Protein AF-A0AAV1ZLU1-F1 (afdb_monomer)

Secondary structure (DSSP, 8-state):
-HHHHHHHHHHHHHHHHHHTT-----S-BSSGGGS-TTEEEEESSHHHHHS-BEEEEPBPTT-B--TT---BGGGTSBEESSPPBPTTEEEEE---S---TTSGGG-EEEEE----------------------------------------------------------

pLDDT: mean 72.56, std 19.14, range [39.25, 94.88]

Nearest PDB structures (foldseek):
  1imt-assembly1_A  TM=7.183E-01  e=1.655E-03  Dendraspis polylepis polylepis

Radius of gyration: 26.95 Å; Cα contacts (8 Å, |Δi|>4): 194; chains: 1; bounding box: 64×64×70 Å

Sequence (170 aa):
MKLVILWAFFTAYVAMVSCRGFSRRSGRCGSADDCADDECCVARNNLQLVGRGRCRRLSSFGEHCNPEDLAVEVYGGKYVRSCPCRSGLSCENIGRIRQSSLRNAWSQRCVRGTTTSISTTTSTTSTPTTTSTASTTTTTSTASTPTSLRTTTTTNPPTTVNPTPVDPQE

Solvent-accessible surface area (backbone atoms only — not comparable to full-atom values): 11082 Å² total; per-residue (Å²): 113,74,68,60,55,56,50,54,52,50,53,52,49,52,51,57,61,60,61,68,76,68,71,63,86,58,65,52,15,68,27,35,87,58,32,55,98,66,29,30,15,29,16,82,45,73,70,25,45,79,43,61,20,26,45,39,63,39,25,47,84,71,33,65,31,55,92,82,46,54,56,39,59,94,43,44,38,28,16,51,70,44,39,60,47,35,93,74,38,33,76,40,74,70,78,82,73,101,68,66,100,82,63,72,76,77,51,21,18,12,39,79,44,89,67,77,78,78,70,80,70,79,72,83,78,85,78,80,92,82,91,83,83,88,81,90,86,89,82,90,81,85,89,81,85,88,87,88,82,83,89,81,89,82,91,77,84,85,86,86,82,85,88,79,89,82,83,84,77,135

Organism: NCBI:txid280406

Foldseek 3Di:
DVVVVVVVVVVVVVVVVVVLQPQDPPQWAQAQSSEDPQWGFEDADPVCLQPIGGTDGAAEFFGWDAPPQFQPVVRRRYTYRHHHHDPQWDFDQPDDDDDDPPPRRGRTGTHRDPDDPPPPCPPPDDDDDDDDDDDDDDDDDDDDDDDDDDDDDDDDDDDDDDDDDDDDDD

Structure (mmCIF, N/CA/C/O backbone):
data_AF-A0AAV1ZLU1-F1
#
_entry.id   AF-A0AAV1ZLU1-F1
#
loop_
_atom_site.group_PDB
_atom_site.id
_atom_site.type_symbol
_atom_site.label_atom_id
_atom_site.label_alt_id
_atom_site.label_comp_id
_atom_site.label_asym_id
_atom_site.label_entity_id
_atom_site.label_seq_id
_atom_site.pdbx_PDB_ins_code
_atom_site.Cartn_x
_atom_site.Cartn_y
_atom_site.Cartn_z
_atom_site.occupancy
_atom_site.B_iso_or_equiv
_atom_site.auth_seq_id
_atom_site.auth_comp_id
_atom_site.auth_asym_id
_atom_site.auth_atom_id
_atom_site.pdbx_PDB_model_num
ATOM 1 N N . MET A 1 1 ? -18.423 -26.815 -36.378 1.00 74.31 1 MET A N 1
ATOM 2 C CA . MET A 1 1 ? -17.318 -25.842 -36.572 1.00 74.31 1 MET A CA 1
ATOM 3 C C . MET A 1 1 ? -17.432 -24.616 -35.657 1.00 74.31 1 MET A C 1
ATOM 5 O O . MET A 1 1 ? -16.481 -24.343 -34.944 1.00 74.31 1 MET A O 1
ATOM 9 N N . LYS A 1 2 ? -18.582 -23.924 -35.574 1.00 81.19 2 LYS A N 1
ATOM 10 C CA . LYS A 1 2 ? -18.762 -22.718 -34.726 1.00 81.19 2 LYS A CA 1
ATOM 11 C C . LYS A 1 2 ? -18.502 -22.927 -33.216 1.00 81.19 2 LYS A C 1
ATOM 13 O O . LYS A 1 2 ? -17.918 -22.063 -32.577 1.00 81.19 2 LYS A O 1
ATOM 18 N N . LEU A 1 3 ? -18.859 -24.093 -32.668 1.00 85.19 3 LEU A N 1
ATOM 19 C CA . LEU A 1 3 ? -18.606 -24.450 -31.259 1.00 85.19 3 LEU A CA 1
ATOM 20 C C . LEU A 1 3 ? -17.114 -24.586 -30.912 1.00 85.19 3 LEU A C 1
ATOM 22 O O . LEU A 1 3 ? -16.707 -24.213 -29.818 1.00 85.19 3 LEU A O 1
ATOM 26 N N . VAL A 1 4 ? -16.296 -25.066 -31.854 1.00 89.75 4 VAL A N 1
ATOM 27 C CA . VAL A 1 4 ? -14.844 -25.230 -31.659 1.00 89.75 4 VAL A CA 1
ATOM 28 C C . VAL A 1 4 ? -14.158 -23.865 -31.563 1.00 89.75 4 VAL A C 1
ATOM 30 O O . VAL A 1 4 ? -13.267 -23.670 -30.744 1.00 89.75 4 VAL A O 1
ATOM 33 N N . ILE A 1 5 ? -14.632 -22.897 -32.353 1.00 89.00 5 ILE A N 1
ATOM 34 C CA . ILE A 1 5 ? -14.120 -21.523 -32.358 1.00 89.00 5 ILE A CA 1
ATOM 35 C C . ILE A 1 5 ? -14.411 -20.836 -31.015 1.00 89.00 5 ILE A C 1
ATOM 37 O O . ILE A 1 5 ? -13.510 -20.250 -30.423 1.00 89.00 5 ILE A O 1
ATOM 41 N N . LEU A 1 6 ? -15.635 -20.960 -30.490 1.00 92.12 6 LEU A N 1
ATOM 42 C CA . LEU A 1 6 ? -15.998 -20.381 -29.188 1.00 92.12 6 LEU A CA 1
ATOM 43 C C . LEU A 1 6 ? -15.188 -20.984 -28.032 1.00 92.12 6 LEU A C 1
ATOM 45 O O . LEU A 1 6 ? -14.752 -20.250 -27.147 1.00 92.12 6 LEU A O 1
ATOM 49 N N . TRP A 1 7 ? -14.929 -22.294 -28.068 1.00 93.94 7 TRP A N 1
ATOM 50 C CA . TRP A 1 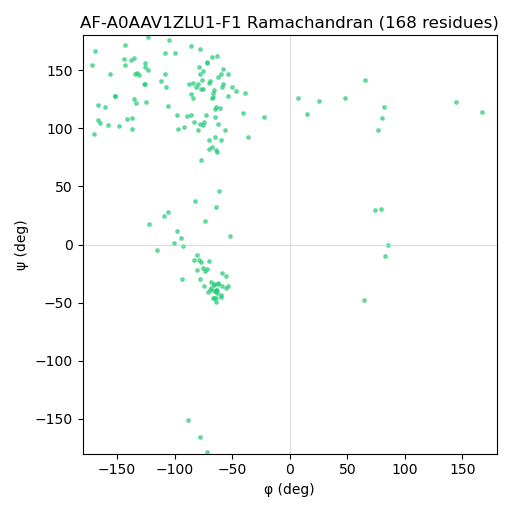7 ? -14.086 -22.957 -27.072 1.00 93.94 7 TRP A CA 1
ATOM 51 C C . TRP A 1 7 ? -12.643 -22.448 -27.089 1.00 93.94 7 TRP A C 1
ATOM 53 O O . TRP A 1 7 ? -12.084 -22.196 -26.026 1.00 93.94 7 TRP A O 1
ATOM 63 N N . ALA A 1 8 ? -12.059 -22.233 -28.271 1.00 93.12 8 ALA A N 1
ATOM 64 C CA . ALA A 1 8 ? -10.704 -21.698 -28.393 1.00 93.12 8 ALA A CA 1
ATOM 65 C C . ALA A 1 8 ? -10.577 -20.268 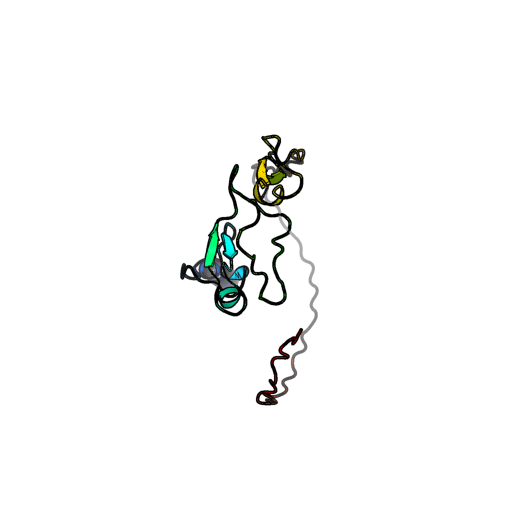-27.834 1.00 93.12 8 ALA A C 1
ATOM 67 O O . ALA A 1 8 ? -9.598 -19.946 -27.164 1.00 93.12 8 ALA A O 1
ATOM 68 N N . PHE A 1 9 ? -11.578 -19.410 -28.059 1.00 93.38 9 PHE A N 1
ATOM 69 C CA . PHE A 1 9 ? -11.581 -18.062 -27.482 1.00 93.38 9 PHE A CA 1
ATOM 70 C C . PHE A 1 9 ? -11.775 -18.077 -25.967 1.00 93.38 9 PHE A C 1
ATOM 72 O O . PHE A 1 9 ? -11.115 -17.314 -25.265 1.00 93.38 9 PHE A O 1
ATOM 79 N N . PHE A 1 10 ? -12.637 -18.956 -25.453 1.00 92.31 10 PHE A N 1
ATOM 80 C CA . PHE A 1 10 ? -12.857 -19.079 -24.016 1.00 92.31 10 PHE A CA 1
ATOM 81 C C . PHE A 1 10 ? -11.595 -19.558 -23.289 1.00 92.31 10 PHE A C 1
ATOM 83 O O . PHE A 1 10 ? -11.199 -18.958 -22.293 1.00 92.31 10 PHE A O 1
ATOM 90 N N . THR A 1 11 ? -10.909 -20.581 -23.807 1.00 92.12 11 THR A N 1
ATOM 91 C CA . THR A 1 11 ? -9.663 -21.072 -23.198 1.00 92.12 11 THR A CA 1
ATOM 92 C C . THR A 1 11 ? -8.545 -20.034 -23.272 1.00 92.12 11 THR A C 1
ATOM 94 O O . THR A 1 11 ? -7.842 -19.836 -22.282 1.00 92.12 11 THR A O 1
ATOM 97 N N . ALA A 1 12 ? -8.420 -19.308 -24.388 1.00 90.38 12 ALA A N 1
ATOM 98 C CA . ALA A 1 12 ? -7.471 -18.202 -24.513 1.00 90.38 12 ALA A CA 1
ATOM 99 C C . ALA A 1 12 ? -7.786 -17.049 -23.542 1.00 90.38 12 ALA A C 1
ATOM 101 O O . ALA A 1 12 ? -6.873 -16.490 -22.934 1.00 90.38 12 ALA A O 1
ATOM 102 N N . TYR A 1 13 ? -9.067 -16.715 -23.355 1.00 92.81 13 TYR A N 1
ATOM 103 C CA . TYR A 1 13 ? -9.502 -15.693 -22.403 1.00 92.81 13 TYR A CA 1
ATOM 104 C C . TYR A 1 13 ? -9.178 -16.094 -20.961 1.00 92.81 13 TYR A C 1
ATOM 106 O O . TYR A 1 13 ? -8.544 -15.321 -20.246 1.00 92.81 13 TYR A O 1
ATOM 114 N N . VAL A 1 14 ? -9.531 -17.318 -20.550 1.00 88.31 14 VAL A N 1
ATOM 115 C CA . VAL A 1 14 ? -9.219 -17.827 -19.205 1.00 88.31 14 VAL A CA 1
ATOM 116 C C . VAL A 1 14 ? -7.707 -17.841 -18.975 1.00 88.31 14 VAL A C 1
ATOM 118 O O . VAL A 1 14 ? -7.257 -17.323 -17.959 1.00 88.31 14 VAL A O 1
ATOM 121 N N . ALA A 1 15 ? -6.910 -18.320 -19.937 1.00 85.19 15 ALA A N 1
ATOM 122 C CA . ALA A 1 15 ? -5.451 -18.294 -19.834 1.00 85.19 15 ALA A CA 1
ATOM 123 C C . ALA A 1 15 ? -4.900 -16.862 -19.676 1.00 85.19 15 ALA A C 1
ATOM 125 O O . ALA A 1 15 ? -4.055 -16.619 -18.816 1.00 85.19 15 ALA A O 1
ATOM 126 N N . MET A 1 16 ? -5.412 -15.889 -20.440 1.00 78.69 16 MET A N 1
ATOM 127 C CA . MET A 1 16 ? -5.001 -14.486 -20.307 1.00 78.69 16 MET A CA 1
ATOM 128 C C . MET A 1 16 ? -5.403 -13.855 -18.969 1.00 78.69 16 MET A C 1
ATOM 130 O O . MET A 1 16 ? -4.652 -13.032 -18.442 1.00 78.69 16 MET A O 1
ATOM 134 N N . VAL A 1 17 ? -6.558 -14.219 -18.407 1.00 76.25 17 VAL A N 1
ATOM 135 C CA . VAL A 1 17 ? -6.990 -13.744 -17.083 1.00 76.25 17 VAL A CA 1
ATOM 136 C C . VAL A 1 17 ? -6.143 -14.387 -15.980 1.00 76.25 17 VAL A C 1
ATOM 138 O O . VAL A 1 17 ? -5.689 -13.694 -15.073 1.00 76.25 17 VAL A O 1
ATOM 141 N N . SER A 1 18 ? -5.831 -15.680 -16.088 1.00 69.69 18 SER A N 1
ATOM 142 C CA . SER A 1 18 ? -5.001 -16.394 -15.110 1.00 69.69 18 SER A CA 1
ATOM 143 C C . SER A 1 18 ? -3.535 -15.946 -15.115 1.00 69.69 18 SER A C 1
ATOM 145 O O . SER A 1 18 ? -2.897 -15.926 -14.064 1.00 69.69 18 SER A O 1
ATOM 147 N N . CYS A 1 19 ? -2.988 -15.539 -16.265 1.00 60.16 19 CYS A N 1
ATOM 148 C CA . CYS A 1 19 ? -1.604 -15.064 -16.349 1.00 60.16 19 CYS A CA 1
ATOM 149 C C . CYS A 1 19 ? -1.397 -13.633 -15.824 1.00 60.16 19 CYS A C 1
ATOM 151 O O . CYS A 1 19 ? -0.256 -13.256 -15.561 1.00 60.16 19 CYS A O 1
ATOM 153 N N . ARG A 1 20 ? -2.460 -12.841 -15.626 1.00 60.44 20 ARG A N 1
ATOM 154 C CA . ARG A 1 20 ? -2.343 -11.473 -15.090 1.00 60.44 20 ARG A CA 1
ATOM 155 C C . ARG A 1 20 ? -2.077 -11.412 -13.579 1.00 60.44 20 ARG A C 1
ATOM 157 O O . ARG A 1 20 ? -1.546 -10.412 -13.118 1.00 60.44 20 ARG A O 1
ATOM 164 N N . GLY A 1 21 ? -2.367 -12.475 -12.824 1.00 54.50 21 GLY A N 1
ATOM 165 C CA . GLY A 1 21 ? -2.209 -12.505 -11.359 1.00 54.50 21 GLY A CA 1
ATOM 166 C C . GLY A 1 21 ? -0.872 -13.047 -10.836 1.00 54.50 21 GLY A C 1
ATOM 167 O O . GLY A 1 21 ? -0.671 -13.107 -9.627 1.00 54.50 21 GLY A O 1
ATOM 168 N N . PHE A 1 22 ? 0.049 -13.474 -11.710 1.00 52.84 22 PHE A N 1
ATOM 169 C CA . PHE A 1 22 ? 1.313 -14.115 -11.307 1.00 52.84 22 PHE A CA 1
ATOM 170 C C . PHE A 1 22 ? 2.540 -13.200 -11.475 1.00 52.84 22 PHE A C 1
ATOM 172 O O . PHE A 1 22 ? 3.665 -13.669 -11.683 1.00 52.84 22 PHE A O 1
ATOM 179 N N . SER A 1 23 ? 2.345 -11.880 -11.381 1.00 52.31 23 SER A N 1
ATOM 180 C CA . SER A 1 23 ? 3.451 -10.922 -11.298 1.00 52.31 23 SER A CA 1
ATOM 181 C C . SER A 1 23 ? 4.146 -11.046 -9.942 1.00 52.31 23 SER A C 1
ATOM 183 O O . SER A 1 23 ? 3.770 -10.466 -8.935 1.00 52.31 23 SER A O 1
ATOM 185 N N . ARG A 1 24 ? 5.148 -11.927 -9.941 1.00 54.34 24 ARG A N 1
ATOM 186 C CA . ARG A 1 24 ? 6.359 -11.975 -9.115 1.00 54.34 24 ARG A CA 1
ATOM 187 C C . ARG A 1 24 ? 6.355 -11.080 -7.868 1.00 54.34 24 ARG A C 1
ATOM 189 O O . ARG A 1 24 ? 6.593 -9.881 -7.949 1.00 54.34 24 ARG A O 1
ATOM 196 N N . ARG A 1 25 ? 6.331 -11.743 -6.704 1.00 61.03 25 ARG A N 1
ATOM 197 C CA . ARG A 1 25 ? 6.714 -11.234 -5.371 1.00 61.03 25 ARG A CA 1
ATOM 198 C C . ARG A 1 25 ? 8.189 -10.802 -5.286 1.00 61.03 25 ARG A C 1
ATOM 200 O O . ARG A 1 25 ? 8.896 -11.157 -4.342 1.00 61.03 25 ARG A O 1
ATOM 207 N N . SER A 1 26 ? 8.718 -10.048 -6.247 1.00 64.56 26 SER A N 1
ATOM 208 C CA . SER A 1 26 ? 9.821 -9.166 -5.895 1.00 64.56 26 SER A CA 1
ATOM 209 C C . SER A 1 26 ? 9.191 -8.175 -4.936 1.00 64.56 26 SER A C 1
ATOM 211 O O . SER A 1 26 ? 8.343 -7.413 -5.369 1.00 64.56 26 SER A O 1
ATOM 213 N N . GLY A 1 27 ? 9.51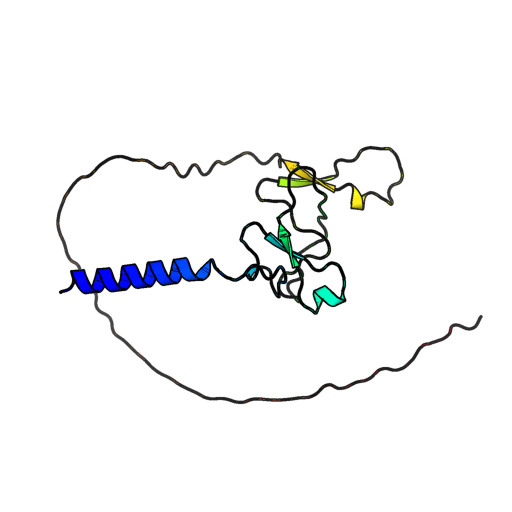7 -8.212 -3.643 1.00 84.38 27 GLY A N 1
ATOM 214 C CA . GLY A 1 27 ? 8.955 -7.303 -2.631 1.00 84.38 27 GLY A CA 1
ATOM 215 C C . GLY A 1 27 ? 9.324 -5.826 -2.844 1.00 84.38 27 GLY A C 1
ATOM 216 O O . GLY A 1 27 ? 9.537 -5.101 -1.877 1.00 84.38 27 GLY A O 1
ATOM 217 N N . ARG A 1 28 ? 9.488 -5.401 -4.101 1.00 93.00 28 ARG A N 1
ATOM 218 C CA . ARG A 1 28 ? 9.771 -4.072 -4.606 1.00 93.00 28 ARG A CA 1
ATOM 219 C C . ARG A 1 28 ? 8.715 -3.697 -5.641 1.00 93.00 28 ARG A C 1
ATOM 221 O O . ARG A 1 28 ? 8.427 -4.500 -6.519 1.00 93.00 28 ARG A O 1
ATOM 228 N N . CYS A 1 29 ? 8.260 -2.458 -5.592 1.00 93.38 29 CYS A N 1
ATOM 229 C CA . CYS A 1 29 ? 7.233 -1.912 -6.477 1.00 93.38 29 CYS A CA 1
ATOM 230 C C . CYS A 1 29 ? 7.689 -0.575 -7.066 1.00 93.38 29 CYS A C 1
ATOM 232 O O . CYS A 1 29 ? 8.441 0.171 -6.432 1.00 93.38 29 CYS A O 1
ATOM 234 N N . GLY A 1 30 ? 7.293 -0.294 -8.303 1.00 92.31 30 GLY A N 1
ATOM 235 C CA . GLY A 1 30 ? 7.400 1.026 -8.922 1.00 92.31 30 GLY A CA 1
ATOM 236 C C . GLY A 1 30 ? 6.120 1.843 -8.747 1.00 92.31 30 GLY A C 1
ATOM 237 O O . GLY A 1 30 ? 6.207 3.060 -8.630 1.00 92.31 30 GLY A O 1
ATOM 238 N N . SER A 1 31 ? 4.979 1.166 -8.665 1.00 91.88 31 SER A N 1
ATOM 239 C CA . SER A 1 31 ? 3.631 1.721 -8.543 1.00 91.88 31 SER A CA 1
ATOM 240 C C . SER A 1 31 ? 2.760 0.856 -7.624 1.00 91.88 31 SER A C 1
ATOM 242 O O . SER A 1 31 ? 3.180 -0.229 -7.211 1.00 91.88 31 SER A O 1
ATOM 244 N N . ALA A 1 32 ? 1.561 1.331 -7.280 1.00 90.00 32 ALA A N 1
ATOM 245 C CA . ALA A 1 32 ? 0.590 0.538 -6.521 1.00 90.00 32 ALA A CA 1
ATOM 246 C C . ALA A 1 32 ? 0.146 -0.735 -7.272 1.00 90.00 32 ALA A C 1
ATOM 248 O O . ALA A 1 32 ? -0.019 -1.773 -6.637 1.00 90.00 32 ALA A O 1
ATOM 249 N N . ASP A 1 33 ? 0.071 -0.684 -8.606 1.00 89.94 33 ASP A N 1
ATOM 250 C CA . ASP A 1 33 ? -0.377 -1.795 -9.466 1.00 89.94 33 ASP A CA 1
ATOM 251 C C . ASP A 1 33 ? 0.618 -2.968 -9.533 1.00 89.94 33 ASP A C 1
ATOM 253 O O . ASP A 1 33 ? 0.287 -4.057 -10.000 1.00 89.94 33 ASP A O 1
ATOM 257 N N . ASP A 1 34 ? 1.856 -2.758 -9.072 1.00 91.38 34 ASP A N 1
ATOM 258 C CA . ASP A 1 34 ? 2.868 -3.816 -8.984 1.00 91.38 34 ASP A CA 1
ATOM 259 C C . ASP A 1 34 ? 2.662 -4.733 -7.764 1.00 91.38 34 ASP A C 1
ATOM 261 O O . ASP A 1 34 ? 3.326 -5.768 -7.652 1.00 91.38 34 ASP A O 1
ATOM 265 N N . CYS A 1 35 ? 1.814 -4.327 -6.818 1.00 91.69 35 CYS A N 1
ATOM 266 C CA . CYS A 1 35 ? 1.528 -5.062 -5.591 1.00 91.69 35 CYS A CA 1
ATOM 267 C C . CYS A 1 35 ? 0.212 -5.847 -5.702 1.00 91.69 35 CYS A C 1
ATOM 269 O O . CYS A 1 35 ? -0.586 -5.628 -6.607 1.00 91.69 35 CYS A O 1
ATOM 271 N N . ALA A 1 36 ? -0.005 -6.795 -4.788 1.00 90.94 36 ALA A N 1
ATOM 272 C CA . ALA A 1 36 ? -1.276 -7.516 -4.714 1.00 90.94 36 ALA A CA 1
ATOM 273 C C . ALA A 1 36 ? -2.430 -6.591 -4.283 1.00 90.94 36 ALA A C 1
ATOM 275 O O . ALA A 1 36 ? -2.193 -5.556 -3.664 1.00 90.94 36 ALA A O 1
ATOM 276 N N . ASP A 1 37 ? -3.678 -7.004 -4.532 1.00 88.88 37 ASP A N 1
ATOM 277 C CA . ASP A 1 37 ? -4.882 -6.231 -4.172 1.00 88.88 37 ASP A CA 1
ATOM 278 C C . ASP A 1 37 ? -4.988 -5.931 -2.661 1.00 88.88 37 ASP A C 1
ATOM 280 O O . ASP A 1 37 ? -5.656 -4.983 -2.247 1.00 88.88 37 ASP A O 1
ATOM 284 N N . ASP A 1 38 ? -4.347 -6.747 -1.816 1.00 91.06 38 ASP A N 1
ATOM 285 C CA . ASP A 1 38 ? -4.279 -6.570 -0.364 1.00 91.06 38 ASP A CA 1
ATOM 286 C C . ASP A 1 38 ? -2.977 -5.895 0.123 1.00 91.06 38 ASP A C 1
ATOM 288 O O . ASP A 1 38 ? -2.691 -5.854 1.328 1.00 91.06 38 ASP A O 1
ATOM 292 N N . GLU A 1 39 ? -2.192 -5.339 -0.799 1.00 93.50 39 GLU A N 1
ATOM 293 C CA . GLU A 1 39 ? -0.915 -4.683 -0.552 1.00 93.50 39 GLU A CA 1
ATOM 294 C C . GLU A 1 39 ? -0.878 -3.259 -1.133 1.00 93.50 39 GLU A C 1
ATOM 296 O O . GLU A 1 39 ? -1.602 -2.899 -2.051 1.00 93.50 39 GLU A O 1
ATOM 301 N N . CYS A 1 40 ? -0.012 -2.415 -0.579 1.00 93.06 40 CYS A N 1
ATOM 302 C CA . CYS A 1 40 ? 0.265 -1.075 -1.061 1.00 93.06 40 CYS A CA 1
ATOM 303 C C . CYS A 1 40 ? 1.770 -0.891 -1.292 1.00 93.06 40 CYS A C 1
ATOM 305 O O . CYS A 1 40 ? 2.610 -1.519 -0.632 1.00 93.06 40 CYS A O 1
ATOM 307 N N . CYS A 1 41 ? 2.128 0.000 -2.216 1.00 94.88 41 CYS A N 1
ATOM 308 C CA . CYS A 1 41 ? 3.521 0.334 -2.478 1.00 94.88 41 CYS A CA 1
ATOM 309 C C . CYS A 1 41 ? 4.012 1.435 -1.527 1.00 94.88 41 CYS A C 1
ATOM 311 O O . CYS A 1 41 ? 3.595 2.587 -1.640 1.00 94.88 41 CYS A O 1
ATOM 313 N N . VAL A 1 42 ? 4.924 1.098 -0.608 1.00 94.31 42 VAL A N 1
ATOM 314 C CA . VAL A 1 42 ? 5.439 2.032 0.408 1.00 94.31 42 VAL A CA 1
ATOM 315 C C . VAL A 1 42 ? 6.876 2.453 0.115 1.00 94.31 42 VAL A C 1
ATOM 317 O O . VAL A 1 42 ? 7.751 1.616 -0.135 1.00 94.31 42 VAL A O 1
ATOM 320 N N . ALA A 1 43 ? 7.145 3.749 0.253 1.00 93.75 43 ALA A N 1
ATOM 321 C CA . ALA A 1 43 ? 8.484 4.318 0.334 1.00 93.75 43 ALA A CA 1
ATOM 322 C C . ALA A 1 43 ? 8.787 4.750 1.778 1.00 93.75 43 ALA A C 1
ATOM 324 O O . ALA A 1 43 ? 8.109 5.604 2.348 1.00 93.75 43 ALA A O 1
ATOM 325 N N . ARG A 1 44 ? 9.826 4.173 2.395 1.00 89.75 44 ARG A N 1
ATOM 326 C CA . ARG A 1 44 ? 10.234 4.548 3.764 1.00 89.75 44 ARG A CA 1
ATOM 327 C C . ARG A 1 44 ? 11.012 5.861 3.822 1.00 89.75 44 ARG A C 1
ATOM 329 O O . ARG A 1 44 ? 10.960 6.562 4.829 1.00 89.75 44 ARG A O 1
ATOM 336 N N . ASN A 1 45 ? 11.741 6.173 2.754 1.00 90.12 45 ASN A N 1
ATOM 337 C CA . ASN A 1 45 ? 12.659 7.304 2.675 1.00 90.12 45 ASN A CA 1
ATOM 338 C C . ASN A 1 45 ? 12.494 7.990 1.309 1.00 90.12 45 ASN A C 1
ATOM 340 O O . ASN A 1 45 ? 12.099 7.334 0.344 1.00 90.12 45 ASN A O 1
ATOM 344 N N . ASN A 1 46 ? 12.905 9.257 1.191 1.00 88.12 46 ASN A N 1
ATOM 345 C CA . ASN A 1 46 ? 12.832 10.029 -0.063 1.00 88.12 46 ASN A CA 1
ATOM 346 C C . ASN A 1 46 ? 13.512 9.321 -1.248 1.00 88.12 46 ASN A C 1
ATOM 348 O O . ASN A 1 46 ? 13.001 9.337 -2.363 1.00 88.12 46 ASN A O 1
ATOM 352 N N . LEU A 1 47 ? 14.612 8.602 -0.996 1.00 89.88 47 LEU A N 1
ATOM 353 C CA . LEU A 1 47 ? 15.301 7.818 -2.025 1.00 89.88 47 LEU A CA 1
ATOM 354 C C . LEU A 1 47 ? 14.424 6.693 -2.611 1.00 89.88 47 LEU A C 1
ATOM 356 O O . LEU A 1 47 ? 14.514 6.387 -3.795 1.00 89.88 47 LEU A O 1
ATOM 360 N N . GLN A 1 48 ? 13.555 6.081 -1.799 1.00 90.81 48 GLN A N 1
ATOM 361 C CA . GLN A 1 48 ? 12.609 5.052 -2.258 1.00 90.81 48 GLN A CA 1
ATOM 362 C C . GLN A 1 48 ? 11.374 5.651 -2.931 1.00 90.81 48 GLN A C 1
ATOM 364 O O . GLN A 1 48 ? 10.720 4.962 -3.710 1.00 90.81 48 GLN A O 1
ATOM 369 N N . LEU A 1 49 ? 11.067 6.917 -2.641 1.00 87.81 49 LEU A N 1
ATOM 370 C CA . LEU A 1 49 ? 9.970 7.639 -3.274 1.00 87.81 49 LEU A CA 1
ATOM 371 C C . LEU A 1 49 ? 10.279 7.852 -4.764 1.00 87.81 49 LEU A C 1
ATOM 373 O O . LEU A 1 49 ? 9.469 7.501 -5.620 1.00 87.81 49 LEU A O 1
ATOM 377 N N . VAL A 1 50 ? 11.510 8.284 -5.061 1.00 89.31 50 VAL A N 1
ATOM 378 C CA . VAL A 1 50 ? 12.039 8.405 -6.431 1.00 89.31 50 VAL A CA 1
ATOM 379 C C . VAL A 1 50 ? 12.382 7.032 -7.035 1.00 89.31 50 VAL A C 1
ATOM 381 O O . VAL A 1 50 ? 12.190 6.806 -8.225 1.00 89.31 50 VAL A O 1
ATOM 384 N N . GLY A 1 51 ? 12.879 6.096 -6.219 1.00 91.25 51 GLY A N 1
ATOM 385 C CA . GLY A 1 51 ? 13.274 4.748 -6.642 1.00 91.25 51 GLY A CA 1
ATOM 386 C C . GLY A 1 51 ? 12.147 3.710 -6.606 1.00 91.25 51 GLY A C 1
ATOM 387 O O . GLY A 1 51 ? 10.970 4.023 -6.753 1.00 91.25 51 GLY A O 1
ATOM 388 N N . ARG A 1 52 ? 12.498 2.433 -6.394 1.00 92.62 52 ARG A N 1
ATOM 389 C CA . ARG A 1 52 ? 11.503 1.377 -6.135 1.00 92.62 52 ARG A CA 1
ATOM 390 C C . ARG A 1 52 ? 11.148 1.327 -4.648 1.00 92.62 52 ARG A C 1
ATOM 392 O O . ARG A 1 52 ? 12.043 1.244 -3.803 1.00 92.62 52 ARG A O 1
ATOM 399 N N . GLY A 1 53 ? 9.852 1.336 -4.353 1.00 94.31 53 GLY A N 1
ATOM 400 C CA . GLY A 1 53 ? 9.297 1.098 -3.024 1.00 94.31 53 GLY A CA 1
ATOM 401 C C . GLY A 1 53 ? 9.280 -0.389 -2.677 1.00 94.31 53 GLY A C 1
ATOM 402 O O . GLY A 1 53 ? 9.917 -1.203 -3.351 1.00 94.31 53 GLY A O 1
ATOM 403 N N . ARG A 1 54 ? 8.542 -0.754 -1.627 1.00 94.19 54 ARG A N 1
ATOM 404 C CA . ARG A 1 54 ? 8.243 -2.148 -1.272 1.00 94.19 54 ARG A CA 1
ATOM 405 C C . ARG A 1 54 ? 6.746 -2.360 -1.122 1.00 94.19 54 ARG A C 1
ATOM 407 O O . ARG A 1 54 ? 6.090 -1.545 -0.480 1.00 94.19 54 ARG A O 1
ATOM 414 N N . CYS A 1 55 ? 6.253 -3.481 -1.639 1.00 94.31 55 CYS A N 1
ATOM 415 C CA . CYS A 1 55 ? 4.898 -3.919 -1.343 1.00 94.31 55 CYS A CA 1
ATOM 416 C C . CYS A 1 55 ? 4.799 -4.292 0.135 1.00 94.31 55 CYS A C 1
ATOM 418 O O . CYS A 1 55 ? 5.648 -5.011 0.677 1.00 94.31 55 CYS A O 1
ATOM 420 N N . ARG A 1 56 ? 3.785 -3.754 0.801 1.00 93.69 56 ARG A N 1
ATOM 421 C CA . ARG A 1 56 ? 3.407 -4.108 2.164 1.00 93.69 56 ARG A CA 1
ATOM 422 C C . ARG A 1 56 ? 1.915 -4.331 2.219 1.00 93.69 56 ARG A C 1
ATOM 424 O O . ARG A 1 56 ? 1.178 -3.648 1.533 1.00 93.69 56 ARG A O 1
ATOM 431 N N . ARG A 1 57 ? 1.476 -5.240 3.079 1.00 94.25 57 ARG A N 1
ATOM 432 C CA . ARG A 1 57 ? 0.049 -5.448 3.326 1.00 94.25 57 ARG A CA 1
ATOM 433 C C . ARG A 1 57 ? -0.615 -4.180 3.849 1.00 94.25 57 ARG A C 1
ATOM 435 O O . ARG A 1 57 ? 0.018 -3.414 4.580 1.00 94.25 57 ARG A O 1
ATOM 442 N N . LEU A 1 58 ? -1.881 -3.999 3.483 1.00 94.31 58 LEU A N 1
ATOM 443 C CA . LEU A 1 58 ? -2.749 -2.976 4.064 1.00 94.31 58 LEU A CA 1
ATOM 444 C C . LEU A 1 58 ? -2.783 -3.098 5.590 1.00 94.31 58 LEU A C 1
ATOM 446 O O . LEU A 1 58 ? -2.737 -4.203 6.142 1.00 94.31 58 LEU A O 1
ATOM 450 N N . SER A 1 59 ? -2.906 -1.955 6.259 1.00 94.00 59 SER A N 1
ATOM 451 C CA . SER A 1 59 ? -2.866 -1.889 7.715 1.00 94.00 59 SER A CA 1
ATOM 452 C C . SER A 1 59 ? -4.093 -2.584 8.313 1.00 94.00 59 SER A C 1
ATOM 454 O O . SER A 1 59 ? -5.243 -2.314 7.945 1.00 94.00 59 SER A O 1
ATOM 456 N N . SER A 1 60 ? -3.839 -3.525 9.214 1.00 94.38 60 SER A N 1
ATOM 457 C CA . SER A 1 60 ? -4.845 -4.348 9.884 1.00 94.38 60 SER A CA 1
ATOM 458 C C . SER A 1 60 ? -5.417 -3.653 11.120 1.00 94.38 60 SER A C 1
ATOM 460 O O . SER A 1 60 ? -4.924 -2.621 11.570 1.00 94.38 60 SER A O 1
ATOM 462 N N . PHE A 1 61 ? -6.477 -4.222 11.697 1.00 93.88 61 PHE A N 1
ATOM 463 C CA . PHE A 1 61 ? -7.096 -3.688 12.910 1.00 93.88 61 PHE A CA 1
ATOM 464 C C . PHE A 1 61 ? -6.067 -3.502 14.041 1.00 93.88 61 PHE A C 1
ATOM 466 O O . PHE A 1 61 ? -5.336 -4.428 14.388 1.00 93.88 61 PHE A O 1
ATOM 473 N N . GLY A 1 62 ? -6.028 -2.302 14.619 1.00 91.19 62 GLY A N 1
ATOM 474 C CA . GLY A 1 62 ? -5.113 -1.893 15.682 1.00 91.19 62 GLY A CA 1
ATOM 475 C C . GLY A 1 62 ? -3.725 -1.446 15.212 1.00 91.19 62 GLY A C 1
ATOM 476 O O . GLY A 1 62 ? -2.974 -0.895 16.023 1.00 91.19 62 GLY A O 1
ATOM 477 N N . GLU A 1 63 ? -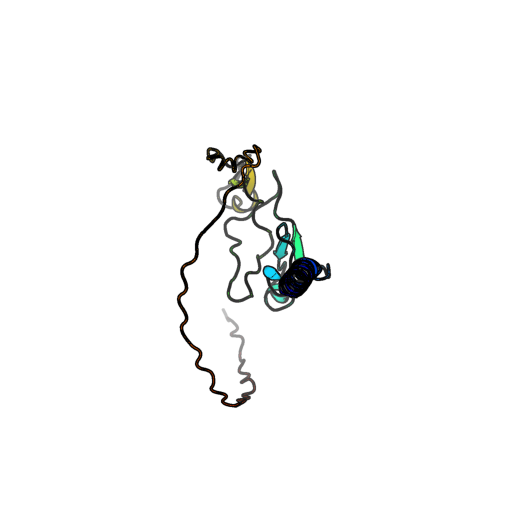3.372 -1.641 13.938 1.00 91.25 63 GLU A N 1
ATOM 478 C CA . GLU A 1 63 ? -2.107 -1.151 13.384 1.00 91.25 63 GLU A CA 1
ATOM 479 C C . GLU A 1 63 ? -2.118 0.367 13.211 1.00 91.25 63 GLU A C 1
ATOM 481 O O . GLU A 1 63 ? -3.177 0.988 13.139 1.00 91.25 63 GLU A O 1
ATOM 486 N N . HIS A 1 64 ? -0.925 0.963 13.175 1.00 89.12 64 HIS A N 1
ATOM 487 C CA . HIS A 1 64 ? -0.776 2.402 12.991 1.00 89.12 64 HIS A CA 1
ATOM 488 C C . HIS A 1 64 ? -1.169 2.800 11.574 1.00 89.12 64 HIS A C 1
ATOM 490 O O . HIS A 1 64 ? -0.826 2.125 10.605 1.00 89.12 64 HIS A O 1
ATOM 496 N N . CYS A 1 65 ? -1.836 3.935 11.474 1.00 89.94 65 CYS A N 1
ATOM 497 C CA . CYS A 1 65 ? -2.182 4.562 10.213 1.00 89.94 65 CYS A CA 1
ATOM 498 C C . CYS A 1 65 ? -1.891 6.056 10.313 1.00 89.94 65 CYS A C 1
ATOM 500 O O . CYS A 1 65 ? -1.765 6.598 11.411 1.00 89.94 65 CYS A O 1
ATOM 502 N N . ASN A 1 66 ? -1.761 6.714 9.168 1.00 86.62 66 ASN A N 1
ATOM 503 C CA . ASN A 1 66 ? -1.574 8.153 9.102 1.00 86.62 66 ASN A CA 1
ATOM 504 C C . ASN A 1 66 ? -2.533 8.708 8.039 1.00 86.62 66 ASN A C 1
ATOM 506 O O . ASN A 1 66 ? -2.460 8.269 6.892 1.00 86.62 66 ASN A O 1
ATOM 510 N N . PRO A 1 67 ? -3.439 9.635 8.382 1.00 77.38 67 PRO A N 1
ATOM 511 C CA . PRO A 1 67 ? -4.401 10.190 7.434 1.00 77.38 67 PRO A CA 1
ATOM 512 C C . PRO A 1 67 ? -3.734 11.125 6.421 1.00 77.38 67 PRO A C 1
ATOM 514 O O . PRO A 1 67 ? -4.284 11.352 5.349 1.00 77.38 67 PRO A O 1
ATOM 517 N N . GLU A 1 68 ? -2.551 11.651 6.748 1.00 76.75 68 GLU A N 1
ATOM 518 C CA . GLU A 1 68 ? -1.771 12.519 5.862 1.00 76.75 68 GLU A CA 1
ATOM 519 C C . GLU A 1 68 ? -0.929 11.733 4.846 1.00 76.75 68 GLU A C 1
ATOM 521 O O . GLU A 1 68 ? -0.436 12.318 3.881 1.00 76.75 68 GLU A O 1
ATOM 526 N N . ASP A 1 69 ? -0.774 10.413 5.025 1.00 76.50 69 ASP A N 1
ATOM 527 C CA . ASP A 1 69 ? -0.066 9.554 4.071 1.00 76.50 69 ASP A CA 1
ATOM 528 C C . ASP A 1 69 ? -0.990 9.282 2.868 1.00 76.50 69 ASP A C 1
ATOM 530 O O . ASP A 1 69 ? -1.544 8.196 2.694 1.00 76.50 69 ASP A O 1
ATOM 534 N N . LEU A 1 70 ? -1.188 10.303 2.034 1.00 77.56 70 LEU A N 1
ATOM 535 C CA . LEU A 1 70 ? -1.869 10.179 0.750 1.00 77.56 70 LEU A CA 1
ATOM 536 C C . LEU A 1 70 ? -0.924 9.562 -0.286 1.00 77.56 70 LEU A C 1
ATOM 538 O O . LEU A 1 70 ? 0.291 9.781 -0.265 1.00 77.56 70 LEU A O 1
ATOM 542 N N . ALA A 1 71 ? -1.495 8.789 -1.210 1.00 81.75 71 ALA A N 1
ATOM 543 C CA . ALA A 1 71 ? -0.759 8.258 -2.346 1.00 81.75 71 ALA A CA 1
ATOM 544 C C . ALA A 1 71 ? -0.213 9.428 -3.172 1.00 81.75 71 ALA A C 1
ATOM 546 O O . ALA A 1 71 ? -0.974 10.233 -3.709 1.00 81.75 71 ALA A O 1
ATOM 547 N N . VAL A 1 72 ? 1.111 9.540 -3.271 1.00 85.25 72 VAL A N 1
ATOM 548 C CA . VAL A 1 72 ? 1.720 10.620 -4.044 1.00 85.25 72 VAL A CA 1
ATOM 549 C C . VAL A 1 72 ? 1.673 10.229 -5.518 1.00 85.25 72 VAL A C 1
ATOM 551 O O . VAL A 1 72 ? 2.510 9.459 -5.995 1.00 85.25 72 VAL A O 1
ATOM 554 N N . GLU A 1 73 ? 0.678 10.746 -6.240 1.00 86.44 73 GLU A N 1
ATOM 555 C CA . GLU A 1 73 ? 0.437 10.434 -7.658 1.00 86.44 73 GLU A CA 1
ATOM 556 C C . GLU A 1 73 ? 1.664 10.714 -8.534 1.00 86.44 73 GLU A C 1
ATOM 558 O O . GLU A 1 73 ? 2.009 9.904 -9.393 1.00 86.44 73 GLU A O 1
ATOM 563 N N . VAL A 1 74 ? 2.403 11.789 -8.228 1.00 86.50 74 VAL A N 1
ATOM 564 C CA . VAL A 1 74 ? 3.653 12.171 -8.915 1.00 86.50 74 VAL A CA 1
ATOM 565 C C . VAL A 1 74 ? 4.695 11.041 -8.902 1.00 86.50 74 VAL A C 1
ATOM 567 O O . VAL A 1 74 ? 5.514 10.946 -9.813 1.00 86.50 74 VAL A O 1
ATOM 570 N N . TYR A 1 75 ? 4.654 10.151 -7.905 1.00 85.38 75 TYR A N 1
ATOM 571 C CA . TYR A 1 75 ? 5.572 9.017 -7.771 1.00 85.38 75 TYR A CA 1
ATOM 572 C C . TYR A 1 75 ? 4.908 7.660 -8.044 1.00 85.38 75 TYR A C 1
ATOM 574 O O . TYR A 1 75 ? 5.387 6.641 -7.544 1.00 85.38 75 TYR A O 1
ATOM 582 N N . GLY A 1 76 ? 3.824 7.628 -8.825 1.00 85.06 76 GLY A N 1
ATOM 583 C CA . GLY A 1 76 ? 3.133 6.388 -9.197 1.00 85.06 76 GLY A CA 1
ATOM 584 C C . GLY A 1 76 ? 2.215 5.844 -8.101 1.00 85.06 76 GLY A C 1
ATOM 585 O O . GLY A 1 76 ? 2.072 4.630 -7.964 1.00 85.06 76 GLY A O 1
ATOM 586 N N . GLY A 1 77 ? 1.645 6.732 -7.279 1.00 88.81 77 GLY A N 1
ATOM 587 C CA . GLY A 1 77 ? 0.685 6.358 -6.236 1.00 88.81 77 GLY A CA 1
ATOM 588 C C . GLY A 1 77 ? 1.326 5.675 -5.025 1.00 88.81 77 GLY A C 1
ATOM 589 O O . GLY A 1 77 ? 0.705 4.837 -4.374 1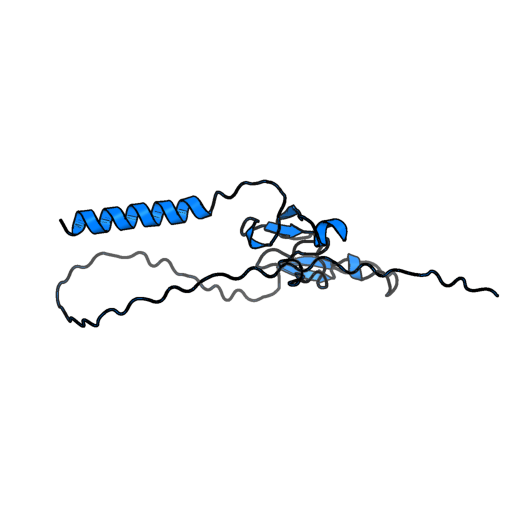.00 88.81 77 GLY A O 1
ATOM 590 N N . LYS A 1 78 ? 2.588 5.999 -4.723 1.00 92.62 78 LYS A N 1
ATOM 591 C CA . LYS A 1 78 ? 3.291 5.444 -3.558 1.00 92.62 78 LYS A CA 1
ATOM 592 C C . LYS A 1 78 ? 2.829 6.105 -2.272 1.00 92.62 78 LYS A C 1
ATOM 594 O O . LYS A 1 78 ? 2.695 7.326 -2.205 1.00 92.62 78 LYS A O 1
ATOM 599 N N . TYR A 1 79 ? 2.711 5.294 -1.231 1.00 92.44 79 TYR A N 1
ATOM 600 C CA . TYR A 1 79 ? 2.470 5.764 0.122 1.00 92.44 79 TYR A CA 1
ATOM 601 C C . TYR A 1 79 ? 3.787 6.070 0.830 1.00 92.44 79 TYR A C 1
ATOM 603 O O . TYR A 1 79 ? 4.773 5.327 0.733 1.00 92.44 79 TYR A O 1
ATOM 611 N N . VAL A 1 80 ? 3.808 7.174 1.566 1.00 90.56 80 VAL A N 1
ATOM 612 C CA . VAL A 1 80 ? 4.939 7.550 2.411 1.00 90.56 80 VAL A CA 1
ATOM 613 C C . VAL A 1 80 ? 4.784 6.807 3.733 1.00 90.56 80 VAL A C 1
ATOM 615 O O . VAL A 1 80 ? 3.748 6.904 4.358 1.00 90.56 80 VAL A O 1
ATOM 618 N N . ARG A 1 81 ? 5.806 6.060 4.168 1.00 86.81 81 ARG A N 1
ATOM 619 C CA . ARG A 1 81 ? 5.898 5.371 5.480 1.00 86.81 81 ARG A CA 1
ATOM 620 C C . ARG A 1 81 ? 4.900 4.241 5.781 1.00 86.81 81 ARG A C 1
ATOM 622 O O . ARG A 1 81 ? 5.372 3.190 6.229 1.00 86.81 81 ARG A O 1
ATOM 629 N N . SER A 1 82 ? 3.599 4.414 5.562 1.00 89.88 82 SER A N 1
ATOM 630 C CA . SER A 1 82 ? 2.554 3.490 6.031 1.00 89.88 82 SER A CA 1
ATOM 631 C C . SER A 1 82 ? 1.532 3.175 4.943 1.00 89.88 82 SER A C 1
ATOM 633 O O . SER A 1 82 ? 1.224 4.026 4.119 1.00 89.88 82 SER A O 1
ATOM 635 N N . CYS A 1 83 ? 0.986 1.955 4.947 1.00 93.00 83 CYS A N 1
ATOM 636 C CA . CYS A 1 83 ? -0.157 1.631 4.095 1.00 93.00 83 CYS A CA 1
ATOM 637 C C . CYS A 1 83 ? -1.461 2.160 4.701 1.00 93.00 83 CYS A C 1
ATOM 639 O O . CYS A 1 83 ? -1.581 2.226 5.933 1.00 93.00 83 CYS A O 1
ATOM 641 N N . PRO A 1 84 ? -2.467 2.463 3.863 1.00 93.25 84 PRO A N 1
ATOM 642 C CA . PRO A 1 84 ? -3.795 2.774 4.358 1.00 93.25 84 PRO A CA 1
ATOM 643 C C . PRO A 1 84 ? -4.397 1.568 5.087 1.00 93.25 84 PRO A C 1
ATOM 645 O O . PRO A 1 84 ? -3.947 0.424 4.947 1.00 93.25 84 PRO A O 1
ATOM 648 N N . CYS A 1 85 ? -5.423 1.835 5.888 1.00 94.00 85 CYS A N 1
ATOM 649 C CA . CYS A 1 85 ? -6.193 0.781 6.528 1.00 94.00 85 CYS A CA 1
ATOM 650 C C . CYS A 1 85 ? -6.880 -0.098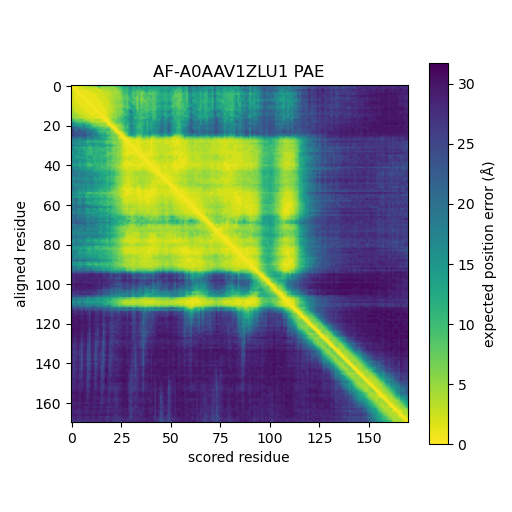 5.479 1.00 94.00 85 CYS A C 1
ATOM 652 O O . CYS A 1 85 ? -7.328 0.384 4.438 1.00 94.00 85 CYS A O 1
ATOM 654 N N . ARG A 1 86 ? -6.978 -1.399 5.762 1.00 93.50 86 ARG A N 1
ATOM 655 C CA . ARG A 1 86 ? -7.731 -2.335 4.921 1.00 93.50 86 ARG A CA 1
ATOM 656 C C . ARG A 1 86 ? -9.196 -1.896 4.800 1.00 93.50 86 ARG A C 1
ATOM 658 O O . ARG A 1 86 ? -9.751 -1.313 5.728 1.00 93.50 86 ARG A O 1
ATOM 665 N N . SER A 1 87 ? -9.838 -2.228 3.681 1.00 90.31 87 SER A N 1
ATOM 666 C CA . SER A 1 87 ? -11.263 -1.966 3.446 1.00 90.31 87 SER A CA 1
ATOM 667 C C . SER A 1 87 ? -12.134 -2.368 4.646 1.00 90.31 87 SER A C 1
ATOM 669 O O . SER A 1 87 ? -11.984 -3.462 5.192 1.00 90.31 87 SER A O 1
ATOM 671 N N . GLY A 1 88 ? -13.041 -1.475 5.055 1.00 89.62 88 GLY A N 1
ATOM 672 C CA . GLY A 1 88 ? -13.900 -1.655 6.235 1.00 89.62 88 GLY A CA 1
ATOM 673 C C . GLY A 1 88 ? -13.270 -1.222 7.567 1.00 89.62 88 GLY A C 1
ATOM 674 O O . GLY A 1 88 ? -13.915 -1.312 8.612 1.00 89.62 88 GLY A O 1
ATOM 675 N N . LEU A 1 89 ? -12.027 -0.737 7.550 1.00 92.00 89 LEU A N 1
ATOM 676 C CA . LEU A 1 89 ? -11.384 -0.100 8.694 1.00 92.00 89 LEU A CA 1
ATOM 677 C C . LEU A 1 89 ? -11.247 1.409 8.453 1.00 92.00 89 LEU A C 1
ATOM 679 O O . LEU A 1 89 ? -11.037 1.853 7.327 1.00 92.00 89 LEU A O 1
ATOM 683 N N . SER A 1 90 ? -11.351 2.182 9.528 1.00 91.38 90 SER A N 1
ATOM 684 C CA . SER A 1 90 ? -11.169 3.634 9.547 1.00 91.38 90 SER A CA 1
ATOM 685 C C . SER A 1 90 ? -9.903 3.979 10.325 1.00 91.38 90 SER A C 1
ATOM 687 O O . SER A 1 90 ? -9.606 3.335 11.332 1.00 91.38 90 SER A O 1
ATOM 689 N N . CYS A 1 91 ? -9.140 4.968 9.862 1.00 89.62 91 CYS A N 1
ATOM 690 C CA . CYS A 1 91 ? -7.986 5.471 10.601 1.00 89.62 91 CYS A CA 1
ATOM 691 C C . CYS A 1 91 ? -8.462 6.489 11.640 1.00 89.62 91 CYS A C 1
ATOM 693 O O . CYS A 1 91 ? -8.830 7.604 11.281 1.00 89.62 91 CYS A O 1
ATOM 695 N N . GLU A 1 92 ? -8.479 6.107 12.918 1.00 89.50 92 GLU A N 1
ATOM 696 C CA . GLU A 1 92 ? -8.979 6.967 13.993 1.00 89.50 92 GLU A CA 1
ATOM 697 C C . GLU A 1 92 ? -7.928 7.184 15.079 1.00 89.50 92 GLU A C 1
ATOM 699 O O . GLU A 1 92 ? -7.075 6.335 15.360 1.00 89.50 92 GLU A O 1
ATOM 704 N N . ASN A 1 93 ? -7.997 8.346 15.727 1.00 86.69 93 ASN A N 1
ATOM 705 C CA . ASN A 1 93 ? -7.138 8.658 16.856 1.00 86.69 93 ASN A CA 1
ATOM 706 C C . ASN A 1 93 ? -7.666 7.959 18.115 1.00 86.69 93 ASN A C 1
ATOM 708 O O . ASN A 1 93 ? -8.625 8.421 18.730 1.00 86.69 93 ASN A O 1
ATOM 712 N N . ILE A 1 94 ? -7.021 6.868 18.538 1.00 80.19 94 ILE A N 1
ATOM 713 C CA . ILE A 1 94 ? -7.441 6.099 19.726 1.00 80.19 94 ILE A CA 1
ATOM 714 C C . ILE A 1 94 ? -6.912 6.736 21.023 1.00 80.19 94 ILE A C 1
ATOM 716 O O . ILE A 1 94 ? -6.475 6.042 21.941 1.00 80.19 94 ILE A O 1
ATOM 720 N N . GLY A 1 95 ? -6.896 8.069 21.080 1.00 66.12 95 GLY A N 1
ATOM 721 C CA . GLY A 1 95 ? -6.226 8.868 22.097 1.00 66.12 95 GLY A CA 1
ATOM 722 C C . GLY A 1 95 ? -6.363 8.303 23.511 1.00 66.12 95 GLY A C 1
ATOM 723 O O . GLY A 1 95 ? -7.440 8.310 24.105 1.00 66.12 95 GLY A O 1
ATOM 724 N N . ARG A 1 96 ? -5.243 7.862 24.090 1.00 59.31 96 ARG A N 1
ATOM 725 C CA . ARG A 1 96 ? -5.098 7.745 25.540 1.00 59.31 96 ARG A CA 1
ATOM 726 C C . ARG A 1 96 ? -3.738 8.265 25.970 1.00 59.31 96 ARG A C 1
ATOM 728 O O . ARG A 1 96 ? -2.720 7.618 25.764 1.00 59.31 96 ARG A O 1
ATOM 735 N N . ILE A 1 97 ? -3.806 9.418 26.628 1.00 49.03 97 ILE A N 1
ATOM 736 C CA . ILE A 1 97 ? -3.161 9.822 27.886 1.00 49.03 97 ILE A CA 1
ATOM 737 C C . ILE A 1 97 ? -2.808 11.302 27.749 1.00 49.03 97 ILE A C 1
ATOM 739 O O . ILE A 1 97 ? -2.131 11.715 26.817 1.00 49.03 97 ILE A O 1
ATOM 743 N N . ARG A 1 98 ? -3.333 12.091 28.691 1.00 51.72 98 ARG A N 1
ATOM 744 C CA . ARG A 1 98 ? -3.010 13.494 28.958 1.00 51.72 98 ARG A CA 1
ATOM 745 C C . ARG A 1 98 ? -1.518 13.784 28.745 1.00 51.72 98 ARG A C 1
ATOM 747 O O . ARG A 1 98 ? -0.752 13.639 29.687 1.00 51.72 98 ARG A O 1
ATOM 754 N N . GLN A 1 99 ? -1.098 14.216 27.564 1.00 50.22 99 GLN A N 1
ATOM 755 C CA . GLN A 1 99 ? 0.204 14.856 27.392 1.00 50.22 99 GLN A CA 1
ATOM 756 C C . GLN A 1 99 ? 0.266 15.566 26.043 1.00 50.22 99 GLN A C 1
ATOM 758 O O . GLN A 1 99 ? 0.371 14.932 25.003 1.00 50.22 99 GLN A O 1
ATOM 763 N N . SER A 1 100 ? 0.158 16.894 26.150 1.00 50.66 100 SER A N 1
ATOM 764 C CA . SER A 1 100 ? 0.503 17.948 25.192 1.00 50.66 100 SER A CA 1
ATOM 765 C C . SER A 1 100 ? 0.019 17.804 23.743 1.00 50.66 100 SER A C 1
ATOM 767 O O . SER A 1 100 ? 0.351 16.882 23.012 1.00 50.66 100 SER A O 1
ATOM 769 N N . SER A 1 101 ? -0.670 18.856 23.292 1.00 54.78 101 SER A N 1
ATOM 770 C CA . SER A 1 101 ? -1.199 19.121 21.943 1.00 54.78 101 SER A CA 1
ATOM 771 C C . SER A 1 101 ? -0.201 18.998 20.765 1.00 54.78 101 SER A C 1
ATOM 773 O O . SER A 1 101 ? -0.541 19.352 19.642 1.00 54.78 101 SER A O 1
ATOM 775 N N . LEU A 1 102 ? 1.025 18.523 20.998 1.00 53.31 102 LEU A N 1
ATOM 776 C CA . LEU A 1 102 ? 2.157 18.517 20.070 1.00 53.31 102 LEU A CA 1
ATOM 777 C C . LEU A 1 102 ? 2.622 17.105 19.655 1.00 53.31 102 LEU A C 1
ATOM 779 O O . LEU A 1 102 ? 3.505 17.000 18.811 1.00 53.31 102 LEU A O 1
ATOM 783 N N . ARG A 1 103 ? 2.068 16.008 20.207 1.00 52.81 103 ARG A N 1
ATOM 784 C CA . ARG A 1 103 ? 2.476 14.617 19.866 1.00 52.81 103 ARG A CA 1
ATOM 785 C C . ARG A 1 103 ? 1.344 13.729 19.330 1.00 52.81 103 ARG A C 1
ATOM 787 O O . ARG A 1 103 ? 1.466 12.508 19.278 1.00 52.81 103 ARG A O 1
ATOM 794 N N . ASN A 1 104 ? 0.253 14.343 18.887 1.00 54.69 104 ASN A N 1
ATOM 795 C CA . ASN A 1 104 ? -1.015 13.660 18.607 1.00 54.69 104 ASN A CA 1
ATOM 796 C C . ASN A 1 104 ? -1.058 12.946 17.243 1.00 54.69 104 ASN A C 1
ATOM 798 O O . ASN A 1 104 ? -2.009 12.217 16.967 1.00 54.69 104 ASN A O 1
ATOM 802 N N . ALA A 1 105 ? -0.053 13.150 16.385 1.00 55.06 105 ALA A N 1
ATOM 803 C CA . ALA A 1 105 ? -0.031 12.583 15.037 1.00 55.06 105 ALA A CA 1
ATOM 804 C C . ALA A 1 105 ? 0.251 11.069 15.020 1.00 55.06 105 ALA A C 1
ATOM 806 O O . ALA A 1 105 ? -0.104 10.394 14.063 1.00 55.06 105 ALA A O 1
ATOM 807 N N . TRP A 1 106 ? 0.876 10.510 16.065 1.00 62.22 106 TRP A N 1
ATOM 808 C CA . TRP A 1 106 ? 1.359 9.117 16.056 1.00 62.22 106 TRP A CA 1
ATOM 809 C C . TRP A 1 106 ? 0.450 8.123 16.791 1.00 62.22 106 TRP A C 1
ATOM 811 O O . TRP A 1 106 ? 0.773 6.941 16.874 1.00 62.22 106 TRP A O 1
ATOM 821 N N . SER A 1 107 ? -0.684 8.569 17.333 1.00 71.38 107 SER A N 1
ATOM 822 C CA . SER A 1 107 ? -1.632 7.711 18.061 1.00 71.38 107 SER A CA 1
ATOM 823 C C . SER A 1 107 ? -2.767 7.163 17.192 1.00 71.38 107 SER A C 1
ATOM 825 O O . SER A 1 107 ? -3.691 6.535 17.715 1.00 71.38 107 SER A O 1
ATOM 827 N N . GLN A 1 108 ? -2.722 7.401 15.882 1.00 87.38 108 GLN A N 1
ATOM 828 C CA . GLN A 1 108 ? -3.777 6.980 14.969 1.00 87.38 108 GLN A CA 1
ATOM 829 C C . GLN A 1 108 ? -3.622 5.516 14.581 1.00 87.38 108 GLN A C 1
ATOM 831 O O . GLN A 1 108 ? -2.517 5.029 14.319 1.00 87.38 108 GLN A O 1
ATOM 836 N N . ARG A 1 109 ? -4.739 4.793 14.596 1.00 91.12 109 ARG A N 1
ATOM 837 C CA . ARG A 1 109 ? -4.770 3.357 14.340 1.00 91.12 109 ARG A CA 1
ATOM 838 C C . ARG A 1 109 ? -6.018 2.962 13.569 1.00 91.12 109 ARG A C 1
ATOM 840 O O . ARG A 1 109 ? -7.058 3.609 13.665 1.00 91.12 109 ARG A O 1
ATOM 847 N N . CYS A 1 110 ? -5.914 1.861 12.838 1.00 92.50 110 CYS A N 1
ATOM 848 C CA . CYS A 1 110 ? -7.032 1.304 12.098 1.00 92.50 110 CYS A CA 1
ATOM 849 C C . CYS A 1 110 ? -8.037 0.667 13.060 1.00 92.50 110 CYS A C 1
ATOM 851 O O . CYS A 1 110 ? -7.762 -0.367 13.669 1.00 92.50 110 CYS A O 1
ATOM 853 N N . VAL A 1 111 ? -9.216 1.255 13.188 1.00 92.69 111 VAL A N 1
ATOM 854 C CA . VAL A 1 111 ? -10.337 0.709 13.958 1.00 92.69 111 VAL A CA 1
ATOM 855 C C . VAL A 1 111 ? -11.427 0.225 13.014 1.00 92.69 111 VAL A C 1
ATOM 857 O O . VAL A 1 111 ? -11.421 0.535 11.825 1.00 92.69 111 VAL A O 1
ATOM 860 N N . ARG A 1 112 ? -12.368 -0.576 13.517 1.00 90.06 112 ARG A N 1
ATOM 861 C CA . ARG A 1 112 ? -13.561 -0.920 12.736 1.00 90.06 112 ARG A CA 1
ATOM 862 C C . ARG A 1 112 ? -14.343 0.367 12.520 1.00 90.06 112 ARG A C 1
ATOM 864 O O . ARG A 1 112 ? -14.775 0.962 13.502 1.00 90.06 112 ARG A O 1
ATOM 871 N N . GLY A 1 113 ? -14.482 0.790 11.265 1.00 70.69 113 GLY A N 1
ATOM 872 C CA . GLY A 1 113 ? -15.305 1.950 10.956 1.00 70.69 113 GLY A CA 1
ATOM 873 C C . GLY A 1 113 ? -16.729 1.699 11.447 1.00 70.69 113 GLY A C 1
ATOM 874 O O . GLY A 1 113 ? -17.267 0.606 11.277 1.00 70.69 113 GLY A O 1
ATOM 875 N N . THR A 1 114 ? -17.355 2.701 12.051 1.00 55.25 114 THR A N 1
ATOM 876 C CA . THR A 1 114 ? -18.778 2.694 12.435 1.00 55.25 114 THR A CA 1
ATOM 877 C C . THR A 1 114 ? -19.719 2.843 11.233 1.00 55.25 114 THR A C 1
ATOM 879 O O . THR A 1 114 ? -20.883 3.209 11.378 1.00 55.25 114 THR A O 1
ATOM 882 N N . THR A 1 115 ? -19.249 2.545 10.023 1.00 50.94 115 THR A N 1
ATOM 883 C CA . THR A 1 115 ? -20.046 2.625 8.805 1.00 50.94 115 THR A CA 1
ATOM 884 C C . THR A 1 115 ? -20.996 1.435 8.750 1.00 50.94 115 THR A C 1
ATOM 886 O O . THR A 1 115 ? -20.598 0.306 8.462 1.00 50.94 115 THR A O 1
ATOM 889 N N . THR A 1 116 ? -22.262 1.714 9.064 1.00 44.06 116 THR A N 1
ATOM 890 C CA . THR A 1 116 ? -23.455 0.968 8.667 1.00 44.06 116 THR A CA 1
ATOM 891 C C . THR A 1 116 ? -23.177 0.142 7.423 1.00 44.06 116 THR A C 1
ATOM 893 O O . THR A 1 116 ? -22.991 0.673 6.329 1.00 44.06 116 THR A O 1
ATOM 896 N N . SER A 1 117 ? -23.135 -1.170 7.623 1.00 40.94 117 SER A N 1
ATOM 897 C CA . SER A 1 117 ? -23.145 -2.151 6.557 1.00 40.94 117 SER A CA 1
ATOM 898 C C . SER A 1 117 ? -24.435 -1.956 5.760 1.00 40.94 117 SER A C 1
ATOM 900 O O . SER A 1 117 ? -25.456 -2.574 6.049 1.00 40.94 117 SER A O 1
ATOM 902 N N . ILE A 1 118 ? -24.406 -1.105 4.733 1.00 45.16 118 ILE A N 1
ATOM 903 C CA . ILE A 1 118 ? -25.178 -1.400 3.532 1.00 45.16 118 ILE A CA 1
ATOM 904 C C . ILE A 1 118 ? -24.433 -2.579 2.923 1.00 45.16 118 ILE A C 1
ATOM 906 O O . ILE A 1 118 ? -23.542 -2.437 2.089 1.00 45.16 118 ILE A O 1
ATOM 910 N N . SER A 1 119 ? -24.740 -3.762 3.453 1.00 40.59 119 SER A N 1
ATOM 911 C CA . SER A 1 119 ? -24.457 -5.012 2.784 1.00 40.59 119 SER A CA 1
ATOM 912 C C . SER A 1 119 ? -25.142 -4.921 1.431 1.00 40.59 119 SER A C 1
ATOM 914 O O . SER A 1 119 ? -26.341 -5.178 1.319 1.00 40.59 119 SER A O 1
ATOM 916 N N . THR A 1 120 ? -24.385 -4.581 0.388 1.00 39.34 120 THR A N 1
ATOM 917 C CA . THR A 1 120 ? -24.676 -5.092 -0.948 1.00 39.34 120 THR A CA 1
ATOM 918 C C . THR A 1 120 ? -24.483 -6.596 -0.846 1.00 39.34 120 THR A C 1
ATOM 920 O O . THR A 1 120 ? -23.420 -7.154 -1.108 1.00 39.34 120 THR A O 1
ATOM 923 N N . THR A 1 121 ? -25.528 -7.232 -0.331 1.00 39.84 121 THR A N 1
ATOM 924 C CA . THR A 1 121 ? -25.746 -8.660 -0.378 1.00 39.84 121 THR A CA 1
ATOM 925 C C . THR A 1 121 ? -25.914 -8.948 -1.857 1.00 39.84 121 THR A C 1
ATOM 927 O O . THR A 1 121 ? -26.999 -8.795 -2.412 1.00 39.84 121 THR A O 1
ATOM 930 N N . THR A 1 122 ? -24.823 -9.288 -2.538 1.00 42.72 122 THR A N 1
ATOM 931 C CA . THR A 1 122 ? -24.916 -9.986 -3.814 1.00 42.72 122 THR A CA 1
ATOM 932 C C . THR A 1 122 ? -25.472 -11.361 -3.472 1.00 42.72 122 THR A C 1
ATOM 934 O O . THR A 1 122 ? -24.730 -12.300 -3.200 1.00 42.72 122 THR A O 1
ATOM 937 N N . SER A 1 123 ? -26.797 -11.440 -3.359 1.00 40.34 123 SER A N 1
ATOM 938 C CA . SER A 1 123 ? -27.525 -12.672 -3.120 1.00 40.34 123 SER A CA 1
ATOM 939 C C . SER A 1 123 ? -27.268 -13.600 -4.297 1.00 40.34 123 SER A C 1
ATOM 941 O O . SER A 1 123 ? -27.833 -13.430 -5.378 1.00 40.34 123 SER A O 1
ATOM 943 N N . THR A 1 124 ? -26.415 -14.596 -4.080 1.00 45.38 124 THR A N 1
ATOM 944 C CA . THR A 1 124 ? -26.306 -15.803 -4.893 1.00 45.38 124 THR A CA 1
ATOM 945 C C . THR A 1 124 ? -27.634 -16.559 -4.787 1.00 45.38 124 THR A C 1
ATOM 947 O O . THR A 1 124 ? -27.788 -17.503 -4.016 1.00 45.38 124 THR A O 1
ATOM 950 N N . THR A 1 125 ? -28.635 -16.102 -5.541 1.00 44.03 125 THR A N 1
ATOM 951 C CA . THR A 1 125 ? -29.885 -16.835 -5.741 1.00 44.03 125 THR A CA 1
ATOM 952 C C . THR A 1 125 ? -29.580 -17.979 -6.692 1.00 44.03 125 THR A C 1
ATOM 954 O O . THR A 1 125 ? -29.337 -17.793 -7.881 1.00 44.03 125 THR A O 1
ATOM 957 N N . SER A 1 126 ? -29.527 -19.171 -6.120 1.00 48.41 126 SER A N 1
ATOM 958 C CA . SER A 1 126 ? -29.354 -20.441 -6.802 1.00 48.41 126 SER A CA 1
ATOM 959 C C . SER A 1 126 ? -30.729 -21.072 -6.988 1.00 48.41 126 SER A C 1
ATOM 961 O O . SER A 1 126 ? -31.246 -21.647 -6.038 1.00 48.41 126 SER A O 1
ATOM 963 N N . THR A 1 127 ? -31.353 -20.964 -8.169 1.00 50.19 127 THR A N 1
ATOM 964 C CA . THR A 1 127 ? -32.459 -21.853 -8.613 1.00 50.19 127 THR A CA 1
ATOM 965 C C . THR A 1 127 ? -32.782 -21.655 -10.115 1.00 50.19 127 THR A C 1
ATOM 967 O O . THR A 1 127 ? -32.268 -20.716 -10.715 1.00 50.19 127 THR A O 1
ATOM 970 N N . PRO A 1 128 ? -33.563 -22.544 -10.762 1.00 51.84 128 PRO A N 1
ATOM 971 C CA . PRO A 1 128 ? -33.115 -23.627 -11.630 1.00 51.84 128 PRO A CA 1
ATOM 972 C C . PRO A 1 128 ? -33.333 -23.363 -13.138 1.00 51.84 128 PRO A C 1
ATOM 974 O O . PRO A 1 128 ? -33.936 -22.386 -13.565 1.00 51.84 128 PRO A O 1
ATOM 977 N N . THR A 1 129 ? -32.846 -24.310 -13.937 1.00 52.16 129 THR A N 1
ATOM 978 C CA . THR A 1 129 ? -33.059 -24.523 -15.375 1.00 52.16 129 THR A CA 1
ATOM 979 C C . THR A 1 129 ? -34.488 -24.247 -15.863 1.00 52.16 129 THR A C 1
ATOM 981 O O . THR A 1 129 ? -35.438 -24.859 -15.375 1.00 52.16 129 THR A O 1
ATOM 984 N N . THR A 1 130 ? -34.645 -23.456 -16.932 1.00 39.78 130 THR A N 1
ATOM 985 C CA . THR A 1 130 ? -35.766 -23.629 -17.874 1.00 39.78 130 THR A CA 1
ATOM 986 C C . THR A 1 130 ? -35.409 -23.158 -19.287 1.00 39.78 130 THR A C 1
ATOM 988 O O . THR A 1 130 ? -34.906 -22.063 -19.513 1.00 39.78 130 THR A O 1
ATOM 991 N N . THR A 1 131 ? -35.658 -24.065 -20.225 1.00 51.97 131 THR A N 1
ATOM 992 C CA . THR A 1 131 ? -35.521 -24.008 -21.683 1.00 51.97 131 THR A CA 1
ATOM 993 C C . THR A 1 131 ? -36.559 -23.090 -22.346 1.00 51.97 131 THR A C 1
ATOM 995 O O . THR A 1 131 ? -37.730 -23.186 -21.989 1.00 51.97 131 THR A O 1
ATOM 998 N N . SER A 1 132 ? -36.159 -22.297 -23.357 1.00 41.09 132 SER A N 1
ATOM 999 C CA . SER A 1 132 ? -36.883 -21.963 -24.623 1.00 41.09 132 SER A CA 1
ATOM 1000 C C . SER A 1 132 ? -36.180 -20.776 -25.315 1.00 41.09 132 SER A C 1
ATOM 1002 O O . SER A 1 132 ? -35.961 -19.755 -24.680 1.00 41.09 132 SER A O 1
ATOM 1004 N N . THR A 1 133 ? -35.559 -20.908 -26.494 1.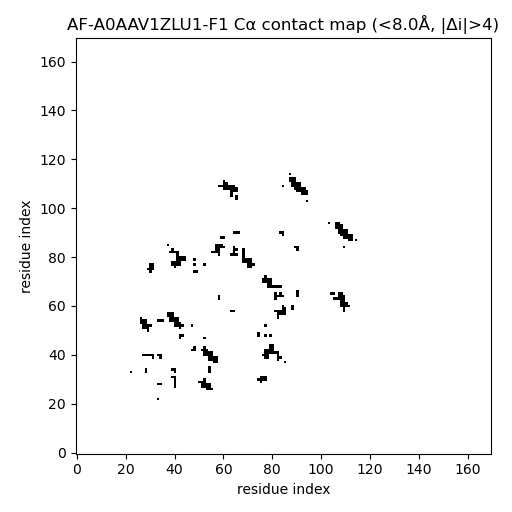00 44.88 133 THR A N 1
ATOM 1005 C CA . THR A 1 133 ? -36.100 -21.023 -27.874 1.00 44.88 133 THR A CA 1
ATOM 1006 C C . THR A 1 133 ? -36.508 -19.677 -28.505 1.00 44.88 133 THR A C 1
ATOM 1008 O O . THR A 1 133 ? -37.561 -19.153 -28.172 1.00 44.88 133 THR A O 1
ATOM 1011 N N . ALA A 1 134 ? -35.698 -19.249 -29.499 1.00 48.72 134 ALA A N 1
ATOM 1012 C CA . ALA A 1 134 ? -35.954 -18.305 -30.617 1.00 48.72 134 ALA A CA 1
ATOM 1013 C C . ALA A 1 134 ? -36.248 -16.820 -30.244 1.00 48.72 134 ALA A C 1
ATOM 1015 O O . ALA A 1 134 ? -36.891 -16.551 -29.247 1.00 48.72 134 ALA A O 1
ATOM 1016 N N . SER A 1 135 ? -35.803 -15.757 -30.930 1.00 39.25 135 SER A N 1
ATOM 1017 C CA . SER A 1 135 ? -35.403 -15.544 -32.328 1.00 39.25 135 SER A CA 1
ATOM 1018 C C . SER A 1 135 ? -34.447 -14.342 -32.477 1.00 39.25 135 SER A C 1
ATOM 1020 O O . SER A 1 135 ? -34.563 -13.339 -31.783 1.00 39.25 135 SER A O 1
ATOM 1022 N N . THR A 1 136 ? -33.540 -14.471 -33.446 1.00 45.12 136 THR A N 1
ATOM 1023 C CA . THR A 1 136 ? -33.030 -13.481 -34.415 1.00 45.12 136 THR A CA 1
ATOM 1024 C C . THR A 1 136 ? -33.454 -12.011 -34.261 1.00 45.12 136 THR A C 1
ATOM 1026 O O . THR A 1 136 ? -34.631 -11.704 -34.403 1.00 45.12 136 THR A O 1
ATOM 1029 N N . THR A 1 137 ? -32.489 -11.082 -34.202 1.00 43.75 137 THR A N 1
ATOM 1030 C CA . THR A 1 137 ? -32.435 -9.933 -35.132 1.00 43.75 137 THR A CA 1
ATOM 1031 C C . THR A 1 137 ? -30.992 -9.465 -35.324 1.00 43.75 137 THR A C 1
ATOM 1033 O O . THR A 1 137 ? -30.229 -9.244 -34.389 1.00 43.75 137 THR A O 1
ATOM 1036 N N . THR A 1 138 ? -30.658 -9.385 -36.600 1.00 47.25 138 THR A N 1
ATOM 1037 C CA . THR A 1 138 ? -29.421 -8.978 -37.248 1.00 47.25 138 THR A CA 1
ATOM 1038 C C . THR A 1 138 ? -29.283 -7.456 -37.247 1.00 47.25 138 THR A C 1
ATOM 1040 O O . THR A 1 138 ? -30.203 -6.785 -37.704 1.00 47.25 138 THR A O 1
ATOM 1043 N N . THR A 1 139 ? -28.112 -6.915 -36.899 1.00 49.44 139 THR A N 1
ATOM 1044 C CA . THR A 1 139 ? -27.672 -5.629 -37.471 1.00 49.44 139 THR A CA 1
ATOM 1045 C C . THR A 1 139 ? -26.157 -5.561 -37.605 1.00 49.44 139 THR A C 1
ATOM 1047 O O . THR A 1 139 ? -25.396 -5.357 -36.665 1.00 49.44 139 THR A O 1
ATOM 1050 N N . THR A 1 140 ? -25.757 -5.774 -38.850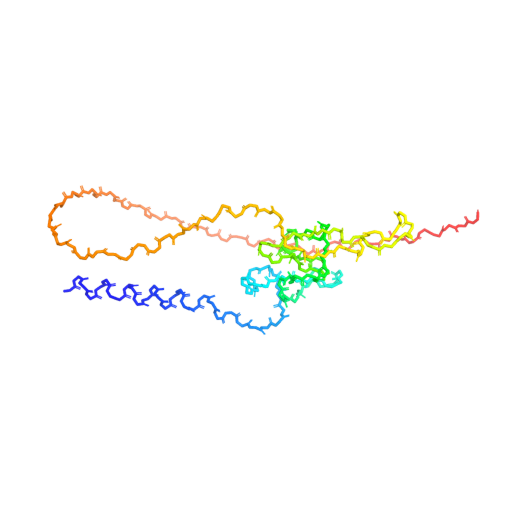 1.00 53.66 140 THR A N 1
ATOM 1051 C CA . THR A 1 140 ? -24.490 -5.457 -39.495 1.00 53.66 140 THR A CA 1
ATOM 1052 C C . THR A 1 140 ? -24.202 -3.955 -39.426 1.00 53.66 140 THR A C 1
ATOM 1054 O O . THR A 1 140 ? -25.087 -3.170 -39.755 1.00 53.66 140 THR A O 1
ATOM 1057 N N . SER A 1 141 ? -22.973 -3.553 -39.089 1.00 43.75 141 SER A N 1
ATOM 1058 C CA . SER A 1 141 ? -22.279 -2.385 -39.674 1.00 43.75 141 SER A CA 1
ATOM 1059 C C . SER A 1 141 ? -20.811 -2.403 -39.225 1.00 43.75 141 SER A C 1
ATOM 1061 O O . SER A 1 141 ? -20.526 -2.255 -38.045 1.00 43.75 141 SER A O 1
ATOM 1063 N N . THR A 1 142 ? -19.909 -2.956 -40.033 1.00 48.22 142 THR A N 1
ATOM 1064 C CA . THR A 1 142 ? -19.102 -2.307 -41.091 1.00 48.22 142 THR A CA 1
ATOM 1065 C C . THR A 1 142 ? -17.866 -1.600 -40.535 1.00 48.22 142 THR A C 1
ATOM 1067 O O . THR A 1 142 ? -17.934 -0.693 -39.716 1.00 48.22 142 THR A O 1
ATOM 1070 N N . ALA A 1 143 ? -16.729 -2.101 -41.006 1.00 53.72 143 ALA A N 1
ATOM 1071 C CA . ALA A 1 143 ? -15.371 -1.743 -40.662 1.00 53.72 143 ALA A CA 1
ATOM 1072 C C . ALA A 1 143 ? -14.936 -0.373 -41.196 1.00 53.72 143 ALA A C 1
ATOM 1074 O O . ALA A 1 143 ? -15.362 0.041 -42.270 1.00 53.72 143 ALA A O 1
ATOM 1075 N N . SER A 1 144 ? -13.941 0.208 -40.525 1.00 46.41 144 SER A N 1
ATOM 1076 C CA . SER A 1 144 ? -12.901 1.011 -41.175 1.00 46.41 144 SER A CA 1
ATOM 1077 C C . SER A 1 144 ? -11.648 1.080 -40.291 1.00 46.41 144 SER A C 1
ATOM 1079 O O . SER A 1 144 ? -11.599 1.774 -39.281 1.00 46.41 144 SER A O 1
ATOM 1081 N N . THR A 1 145 ? -10.642 0.293 -40.677 1.00 54.69 145 THR A N 1
ATOM 1082 C CA . THR A 1 145 ? -9.195 0.560 -40.519 1.00 54.69 145 THR A CA 1
ATOM 1083 C C . THR A 1 145 ? -8.797 1.686 -41.501 1.00 54.69 145 THR A C 1
ATOM 1085 O O . THR A 1 145 ? -9.632 2.051 -42.330 1.00 54.69 145 THR A O 1
ATOM 1088 N N . PRO A 1 146 ? -7.530 2.136 -41.605 1.00 66.62 146 PRO A N 1
ATOM 1089 C CA . PRO A 1 146 ? -6.391 2.194 -40.673 1.00 66.62 146 PRO A CA 1
ATOM 1090 C C . PRO A 1 146 ? -5.883 3.654 -40.530 1.00 66.62 146 PRO A C 1
ATOM 1092 O O . PRO A 1 146 ? -6.375 4.527 -41.228 1.00 66.62 146 PRO A O 1
ATOM 1095 N N . THR A 1 147 ? -4.865 3.943 -39.706 1.00 47.59 147 THR A N 1
ATOM 1096 C CA . THR A 1 147 ? -3.750 4.850 -40.088 1.00 47.59 147 THR A CA 1
ATOM 1097 C C . THR A 1 147 ? -2.597 4.733 -39.090 1.00 47.59 147 THR A C 1
ATOM 1099 O O . THR A 1 147 ? -2.721 4.982 -37.896 1.00 47.59 147 THR A O 1
ATOM 1102 N N . SER A 1 148 ? -1.464 4.334 -39.654 1.00 49.47 148 SER A N 1
ATOM 1103 C CA . SER A 1 148 ? -0.107 4.367 -39.127 1.00 49.47 148 SER A CA 1
ATOM 1104 C C . SER A 1 148 ? 0.471 5.779 -39.261 1.00 49.47 148 SER A C 1
ATOM 1106 O O . SER A 1 148 ? 0.335 6.346 -40.336 1.00 49.47 148 SER A O 1
ATOM 1108 N N . LEU A 1 149 ? 1.181 6.304 -38.255 1.00 57.22 149 LEU A N 1
ATOM 1109 C CA . LEU A 1 149 ? 2.295 7.264 -38.412 1.00 57.22 149 LEU A CA 1
ATOM 1110 C C . LEU A 1 149 ? 3.043 7.351 -37.059 1.00 57.22 149 LEU A C 1
ATOM 1112 O O . LEU A 1 149 ? 2.450 7.676 -36.041 1.00 57.22 149 LEU A O 1
ATOM 1116 N N . ARG A 1 150 ? 4.252 6.792 -36.944 1.00 53.84 150 ARG A N 1
ATOM 1117 C CA . ARG A 1 150 ? 5.567 7.414 -37.216 1.00 53.84 150 ARG A CA 1
ATOM 1118 C C . ARG A 1 150 ? 6.042 8.374 -36.107 1.00 53.84 150 ARG A C 1
ATOM 1120 O O . ARG A 1 150 ? 5.672 9.535 -36.069 1.00 53.84 150 ARG A O 1
ATOM 1127 N N . THR A 1 151 ? 6.903 7.821 -35.253 1.00 45.84 151 THR A N 1
ATOM 1128 C CA . THR A 1 151 ? 8.216 8.318 -34.791 1.00 45.84 151 THR A CA 1
ATOM 1129 C C . THR A 1 151 ? 8.492 9.828 -34.807 1.00 45.84 151 THR A C 1
ATOM 1131 O O . THR A 1 151 ? 8.616 10.385 -35.889 1.00 45.84 151 THR A O 1
ATOM 1134 N N . THR A 1 152 ? 8.843 10.398 -33.645 1.00 52.53 152 THR A N 1
ATOM 1135 C CA . THR A 1 152 ? 10.123 11.121 -33.449 1.00 52.53 152 THR A CA 1
ATOM 1136 C C . THR A 1 152 ? 10.486 11.238 -31.969 1.00 52.53 152 THR A C 1
ATOM 1138 O O . THR A 1 152 ? 9.800 11.867 -31.172 1.00 52.53 152 THR A O 1
ATOM 1141 N N . THR A 1 153 ? 11.623 10.633 -31.649 1.00 49.09 153 THR A N 1
ATOM 1142 C CA . THR A 1 153 ? 12.513 10.889 -30.520 1.00 49.09 153 THR A CA 1
ATOM 1143 C C . THR A 1 153 ? 12.851 12.380 -30.407 1.00 49.09 153 THR A C 1
ATOM 1145 O O . THR A 1 153 ? 13.218 13.001 -31.401 1.00 49.09 153 THR A O 1
ATOM 1148 N N . THR A 1 154 ? 12.811 12.960 -29.208 1.00 56.03 154 THR A N 1
ATOM 1149 C CA . THR A 1 154 ? 13.571 14.183 -28.901 1.00 56.03 154 THR A CA 1
ATOM 1150 C C . THR A 1 154 ? 14.210 14.029 -27.531 1.00 56.03 154 THR A C 1
ATOM 1152 O O . THR A 1 154 ? 13.585 14.156 -26.483 1.00 56.03 154 THR A O 1
ATOM 1155 N N . THR A 1 155 ? 15.485 13.674 -27.603 1.00 56.31 155 THR A N 1
ATOM 1156 C CA . THR A 1 155 ? 16.489 13.711 -26.551 1.00 56.31 155 THR A CA 1
ATOM 1157 C C . THR A 1 155 ? 16.763 15.166 -26.186 1.00 56.31 155 THR A C 1
ATOM 1159 O O . THR A 1 155 ? 17.131 15.930 -27.069 1.00 56.31 155 THR A O 1
ATOM 1162 N N . ASN A 1 156 ? 16.665 15.532 -24.907 1.00 65.25 156 ASN A N 1
ATOM 1163 C CA . ASN A 1 156 ? 17.415 16.663 -24.363 1.00 65.25 156 ASN A CA 1
ATOM 1164 C C . ASN A 1 156 ? 18.034 16.267 -23.003 1.00 65.25 156 ASN A C 1
ATOM 1166 O O . ASN A 1 156 ? 17.310 15.776 -22.135 1.00 65.25 156 ASN A O 1
ATOM 1170 N N . PRO A 1 157 ? 19.363 16.413 -22.835 1.00 72.75 157 PRO A N 1
ATOM 1171 C CA . PRO A 1 157 ? 20.097 16.145 -21.594 1.00 72.75 157 PRO A CA 1
ATOM 1172 C C . PRO A 1 157 ? 19.956 17.274 -20.543 1.00 72.75 157 PRO A C 1
ATOM 1174 O O . PRO A 1 157 ? 19.437 18.346 -20.856 1.00 72.75 157 PRO A O 1
ATOM 1177 N N . PRO A 1 158 ? 20.389 17.032 -19.286 1.00 59.38 158 PRO A N 1
ATOM 1178 C CA . PRO A 1 158 ? 20.034 17.843 -18.121 1.00 59.38 158 PRO A CA 1
ATOM 1179 C C . PRO A 1 158 ? 20.919 19.084 -17.954 1.00 59.38 158 PRO A C 1
ATOM 1181 O O . PRO A 1 158 ? 22.14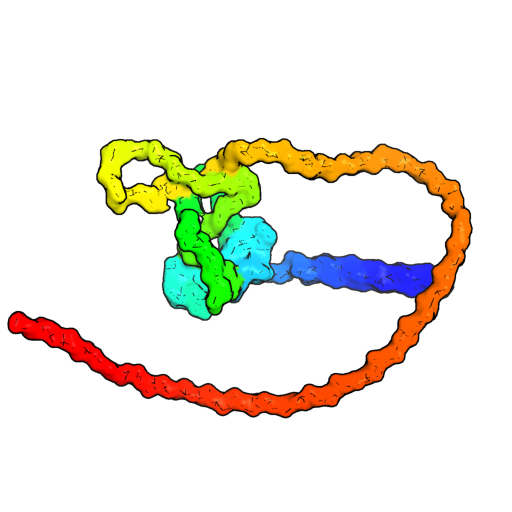3 19.004 -18.052 1.00 59.38 158 PRO A O 1
ATOM 1184 N N . THR A 1 159 ? 20.307 20.214 -17.594 1.00 58.97 159 THR A N 1
ATOM 1185 C CA . THR A 1 159 ? 21.037 21.414 -17.169 1.00 58.97 159 THR A CA 1
ATOM 1186 C C . THR A 1 159 ? 21.204 21.408 -15.654 1.00 58.97 159 THR A C 1
ATOM 1188 O O . THR A 1 159 ? 20.290 21.720 -14.893 1.00 58.97 159 THR A O 1
ATOM 1191 N N . THR A 1 160 ? 22.407 21.032 -15.236 1.00 59.38 160 THR A N 1
ATOM 1192 C CA . THR A 1 160 ? 22.976 21.254 -13.908 1.00 59.38 160 THR A CA 1
ATOM 1193 C C . THR A 1 160 ? 23.133 22.750 -13.653 1.00 59.38 160 THR A C 1
ATOM 1195 O O . THR A 1 160 ? 23.927 23.394 -14.333 1.00 59.38 160 THR A O 1
ATOM 1198 N N . VAL A 1 161 ? 22.454 23.291 -12.639 1.00 63.62 161 VAL A N 1
ATOM 1199 C CA . VAL A 1 161 ? 22.875 24.544 -11.997 1.00 63.62 161 VAL A CA 1
ATOM 1200 C C . VAL A 1 161 ? 22.627 24.436 -10.492 1.00 63.62 161 VAL A C 1
ATOM 1202 O O . VAL A 1 161 ? 21.492 24.433 -10.029 1.00 63.62 161 VAL A O 1
ATOM 1205 N N . ASN A 1 162 ? 23.715 24.306 -9.738 1.00 60.06 162 ASN A N 1
ATOM 1206 C CA . ASN A 1 162 ? 23.801 24.605 -8.312 1.00 60.06 162 ASN A CA 1
ATOM 1207 C C . ASN A 1 162 ? 24.953 25.608 -8.183 1.00 60.06 162 ASN A C 1
ATOM 1209 O O . ASN A 1 162 ? 26.032 25.335 -8.717 1.00 60.06 162 ASN A O 1
ATOM 1213 N N . PRO A 1 163 ? 24.710 26.801 -7.628 1.00 56.81 163 PRO A N 1
ATOM 1214 C CA . PRO A 1 163 ? 25.434 27.204 -6.412 1.00 56.81 163 PRO A CA 1
ATOM 1215 C C . PRO A 1 163 ? 24.484 28.035 -5.502 1.00 56.81 163 PRO A C 1
ATOM 1217 O O . PRO A 1 163 ? 23.479 28.553 -5.969 1.00 56.81 163 PRO A O 1
ATOM 1220 N N . THR A 1 164 ? 24.635 28.249 -4.196 1.00 60.25 164 THR A N 1
ATOM 1221 C CA . THR A 1 164 ? 25.786 28.393 -3.294 1.00 60.25 164 THR A CA 1
ATOM 1222 C C . THR A 1 164 ? 25.206 28.423 -1.861 1.00 60.25 164 THR A C 1
ATOM 1224 O O . THR A 1 164 ? 24.059 28.852 -1.703 1.00 60.25 164 THR A O 1
ATOM 1227 N N . PRO A 1 165 ? 25.946 28.038 -0.809 1.00 64.06 165 PRO A N 1
ATOM 1228 C CA . PRO A 1 165 ? 25.532 28.247 0.579 1.00 64.06 165 PRO A CA 1
ATOM 1229 C C . PRO A 1 165 ? 25.719 29.719 0.972 1.00 64.06 165 PRO A C 1
ATOM 1231 O O . PRO A 1 165 ? 26.776 30.291 0.709 1.00 64.06 165 PRO A O 1
ATOM 1234 N N . VAL A 1 166 ? 24.715 30.319 1.611 1.00 69.75 166 VAL A N 1
ATOM 1235 C CA . VAL A 1 166 ? 24.854 31.606 2.307 1.00 69.75 166 VAL A CA 1
ATOM 1236 C C . VAL A 1 166 ? 25.054 31.302 3.788 1.00 69.75 166 VAL A C 1
ATOM 1238 O O . VAL A 1 166 ? 24.156 30.782 4.449 1.00 69.75 166 VAL A O 1
ATOM 1241 N N . ASP A 1 167 ? 26.260 31.591 4.262 1.00 57.25 167 ASP A N 1
ATOM 1242 C CA . ASP A 1 167 ? 26.624 31.722 5.672 1.00 57.25 167 ASP A CA 1
ATOM 1243 C C . ASP A 1 167 ? 25.887 32.934 6.278 1.00 57.25 167 ASP A C 1
ATOM 1245 O O . ASP A 1 167 ? 25.915 34.010 5.673 1.00 57.25 167 ASP A O 1
ATOM 1249 N N . PRO A 1 168 ? 25.249 32.826 7.453 1.00 70.31 168 PRO A N 1
ATOM 1250 C CA . PRO A 1 168 ? 24.910 33.985 8.261 1.00 70.31 168 PRO A CA 1
ATOM 1251 C C . PRO A 1 168 ? 26.071 34.312 9.212 1.00 70.31 168 PRO A C 1
ATOM 1253 O O . PRO A 1 168 ? 26.329 33.573 10.162 1.00 70.31 168 PRO A O 1
ATOM 1256 N N . GLN A 1 169 ? 26.746 35.439 8.966 1.00 62.41 169 GLN A N 1
ATOM 1257 C CA . GLN A 1 169 ? 27.497 36.139 10.010 1.00 62.41 169 GLN A CA 1
ATOM 1258 C C . GLN A 1 169 ? 26.533 36.889 10.945 1.00 62.41 169 GLN A C 1
ATOM 1260 O O . GLN A 1 169 ? 25.459 37.307 10.510 1.00 62.41 169 GLN A O 1
ATOM 1265 N N . GLU A 1 170 ? 26.966 36.990 12.207 1.00 57.84 170 GLU A N 1
ATOM 1266 C CA . GLU A 1 170 ? 26.439 37.785 13.336 1.00 57.84 170 GLU A CA 1
ATOM 1267 C C . GLU A 1 170 ? 25.684 39.077 12.992 1.00 57.84 170 GLU A C 1
ATOM 1269 O O . GLU A 1 170 ? 26.178 39.869 12.156 1.00 57.84 170 GLU A O 1
#

Mean predicted aligned error: 18.22 Å